Protein AF-A0A1G9MRS4-F1 (afdb_monomer_lite)

Foldseek 3Di:
DQLCCVVCVVCVVVLVVCVVVPVVSVVLSVLLRVLVVCVVVCVVPPPDDPSVVVNVVSVVVNVVSVVVVVVVVVPDDPPPPDDDPDDDD

Radius of gyration: 19.87 Å; chains: 1; bounding box: 52×20×64 Å

Sequence (89 aa):
MDASARRFPDHVDEIGQLRLRDPEFAEICRDLEVLMGLLPCAADDPTLPDIRDSLSGLEKEIRSYLGRSANRQATAPPREPGQPQGSET

Structure (mmCIF, N/CA/C/O backbone):
data_AF-A0A1G9MRS4-F1
#
_entry.id   AF-A0A1G9MRS4-F1
#
loop_
_atom_site.group_PDB
_atom_site.id
_atom_site.type_symbol
_atom_site.label_atom_id
_atom_site.label_alt_id
_atom_site.label_comp_id
_atom_site.label_asym_id
_atom_site.label_entity_id
_atom_site.label_seq_id
_atom_site.pdbx_PDB_ins_code
_atom_site.Cartn_x
_atom_site.Cartn_y
_atom_site.Cartn_z
_atom_site.occupancy
_atom_site.B_iso_or_equiv
_atom_site.auth_seq_id
_atom_site.auth_comp_id
_atom_site.auth_asym_id
_atom_site.auth_atom_id
_atom_site.pdbx_PDB_model_num
ATOM 1 N N . MET A 1 1 ? -9.288 -9.463 -6.007 1.00 52.97 1 MET A N 1
ATOM 2 C CA . MET A 1 1 ? -8.484 -9.916 -4.853 1.00 52.97 1 MET A CA 1
ATOM 3 C C . MET A 1 1 ? -7.502 -8.806 -4.564 1.00 52.97 1 MET A C 1
ATOM 5 O O . MET A 1 1 ? -6.614 -8.597 -5.381 1.00 52.97 1 MET A O 1
ATOM 9 N N . ASP A 1 2 ? -7.720 -8.090 -3.469 1.00 71.69 2 ASP A N 1
ATOM 10 C CA . ASP A 1 2 ? -6.950 -6.918 -3.057 1.00 71.69 2 ASP A CA 1
ATOM 11 C C . ASP A 1 2 ? -5.472 -7.277 -2.855 1.00 71.69 2 ASP A C 1
ATOM 13 O O . ASP A 1 2 ? -5.139 -8.264 -2.186 1.00 71.69 2 ASP A O 1
ATOM 17 N N . ALA A 1 3 ? -4.573 -6.491 -3.451 1.00 76.81 3 ALA A N 1
ATOM 18 C CA . ALA A 1 3 ? -3.126 -6.691 -3.337 1.00 76.81 3 ALA A CA 1
ATOM 19 C C . ALA A 1 3 ? -2.660 -6.690 -1.879 1.00 76.81 3 ALA A C 1
ATOM 21 O O . ALA A 1 3 ? -1.866 -7.536 -1.463 1.00 76.81 3 ALA A O 1
ATOM 22 N N . SER A 1 4 ? -3.208 -5.756 -1.105 1.00 76.75 4 SER A N 1
ATOM 23 C CA . SER A 1 4 ? -2.949 -5.590 0.319 1.00 76.75 4 SER A CA 1
ATOM 24 C C . SER A 1 4 ? -3.372 -6.824 1.119 1.00 76.75 4 SER A C 1
ATOM 26 O O . SER A 1 4 ? -2.592 -7.310 1.930 1.00 76.75 4 SER A O 1
ATOM 28 N N . ALA A 1 5 ? -4.530 -7.423 0.826 1.00 78.50 5 ALA A N 1
ATOM 29 C CA . ALA A 1 5 ? -4.994 -8.636 1.507 1.00 78.50 5 ALA A CA 1
ATOM 30 C C . ALA A 1 5 ? -4.106 -9.864 1.237 1.00 78.50 5 ALA A C 1
ATOM 32 O O . ALA A 1 5 ? -3.968 -10.734 2.092 1.00 78.50 5 ALA A O 1
ATOM 33 N N . ARG A 1 6 ? -3.470 -9.939 0.060 1.00 82.62 6 ARG A N 1
ATOM 34 C CA . ARG A 1 6 ? -2.504 -11.009 -0.249 1.00 82.62 6 ARG A CA 1
ATOM 35 C C . ARG A 1 6 ? -1.161 -10.815 0.453 1.00 82.62 6 ARG A C 1
ATOM 37 O O . ARG A 1 6 ? -0.512 -11.801 0.783 1.00 82.62 6 ARG A O 1
ATOM 44 N N . ARG A 1 7 ? -0.730 -9.564 0.642 1.00 82.25 7 ARG A N 1
ATOM 45 C CA . ARG A 1 7 ? 0.538 -9.216 1.309 1.00 82.25 7 ARG A CA 1
ATOM 46 C C . ARG A 1 7 ? 0.441 -9.252 2.832 1.00 82.25 7 ARG A C 1
ATOM 48 O O . ARG A 1 7 ? 1.425 -9.569 3.491 1.00 82.25 7 ARG A O 1
ATOM 55 N N . PHE A 1 8 ? -0.740 -8.967 3.369 1.00 85.81 8 PHE A N 1
ATOM 56 C CA . PHE A 1 8 ? -1.006 -8.873 4.801 1.00 85.81 8 PHE A CA 1
ATOM 57 C C . PHE A 1 8 ? -2.229 -9.727 5.188 1.00 85.81 8 PHE A C 1
ATOM 59 O O . PHE A 1 8 ? -3.245 -9.183 5.629 1.00 85.81 8 PHE A O 1
ATOM 66 N N . PRO A 1 9 ? -2.166 -11.062 5.014 1.00 84.06 9 PRO A N 1
ATOM 67 C CA . PRO A 1 9 ? -3.306 -11.949 5.253 1.00 84.06 9 PRO A CA 1
ATOM 68 C C . PRO A 1 9 ? -3.775 -11.946 6.717 1.00 84.06 9 PRO A C 1
ATOM 70 O O . PRO A 1 9 ? -4.967 -12.075 6.979 1.00 84.06 9 PRO A O 1
ATOM 73 N N . ASP A 1 10 ? -2.866 -11.726 7.668 1.00 86.44 10 ASP A N 1
ATOM 74 C CA . ASP A 1 10 ? -3.184 -11.647 9.100 1.00 86.44 10 ASP A CA 1
ATOM 75 C C . ASP A 1 10 ? -3.921 -10.357 9.500 1.00 86.44 10 ASP A C 1
ATOM 77 O O . ASP A 1 10 ? -4.478 -10.272 10.591 1.00 86.44 10 ASP A O 1
ATOM 81 N N . HIS A 1 11 ? -3.953 -9.351 8.620 1.00 85.69 11 HIS A N 1
ATOM 82 C CA . HIS A 1 11 ? -4.500 -8.023 8.915 1.00 85.69 11 HIS A CA 1
ATOM 83 C C . HIS A 1 11 ? -5.656 -7.623 7.991 1.00 85.69 11 HIS A C 1
ATOM 85 O O . HIS A 1 11 ? -6.023 -6.453 7.947 1.00 85.69 11 HIS A O 1
ATOM 91 N N . VAL A 1 12 ? -6.251 -8.563 7.250 1.00 86.94 12 VAL A N 1
ATOM 92 C CA . VAL A 1 12 ? -7.279 -8.264 6.232 1.00 86.94 12 VAL A CA 1
ATOM 93 C C . VAL A 1 12 ? -8.464 -7.483 6.809 1.00 86.94 12 VAL A C 1
ATOM 95 O O . VAL A 1 12 ? -8.922 -6.526 6.186 1.00 86.94 12 VAL A O 1
ATOM 98 N N . ASP A 1 13 ? -8.928 -7.848 8.007 1.00 85.94 13 ASP A N 1
ATOM 99 C CA . ASP A 1 13 ? -10.045 -7.165 8.670 1.00 85.94 13 ASP A CA 1
ATOM 100 C C . ASP A 1 13 ? -9.672 -5.733 9.094 1.00 85.94 13 ASP A C 1
ATOM 102 O O . ASP A 1 13 ? -10.393 -4.779 8.802 1.00 85.94 13 ASP A O 1
ATOM 106 N N . GLU A 1 14 ? -8.486 -5.555 9.684 1.00 87.06 14 GLU A N 1
ATOM 107 C CA . GLU A 1 14 ? -7.984 -4.243 10.110 1.00 87.06 14 GLU A CA 1
ATOM 108 C C . GLU A 1 14 ? -7.716 -3.318 8.915 1.00 87.06 14 GLU A C 1
ATOM 110 O O . GLU A 1 14 ? -8.075 -2.142 8.948 1.00 87.06 14 GLU A O 1
ATOM 115 N N . ILE A 1 15 ? -7.171 -3.857 7.821 1.00 88.12 15 ILE A N 1
ATOM 116 C CA . ILE A 1 15 ? -7.006 -3.142 6.549 1.00 88.12 15 ILE A CA 1
ATOM 117 C C . ILE A 1 15 ? -8.371 -2.700 6.018 1.00 88.12 15 ILE A C 1
ATOM 119 O O . ILE A 1 15 ? -8.520 -1.551 5.608 1.00 88.12 15 ILE A O 1
ATOM 123 N N . GLY A 1 16 ? -9.377 -3.579 6.048 1.00 87.50 16 GLY A N 1
ATOM 124 C CA . GLY A 1 16 ? -10.740 -3.240 5.641 1.00 87.50 16 GLY A CA 1
ATOM 125 C C . GLY A 1 16 ? -11.326 -2.092 6.465 1.00 87.50 16 GLY A C 1
ATOM 126 O O . GLY A 1 16 ? -11.851 -1.127 5.905 1.00 87.50 16 GLY A O 1
ATOM 127 N N . GLN A 1 17 ? -11.174 -2.148 7.790 1.00 87.69 17 GLN A N 1
ATOM 128 C CA . GLN A 1 17 ? -11.633 -1.091 8.692 1.00 87.69 17 GLN A CA 1
ATOM 129 C C . GLN A 1 17 ? -10.887 0.231 8.477 1.00 87.69 17 GLN A C 1
ATOM 131 O O . GLN A 1 17 ? -11.516 1.290 8.474 1.00 87.69 17 GLN A O 1
ATOM 136 N N . LEU A 1 18 ? -9.568 0.191 8.275 1.00 88.00 18 LEU A N 1
ATOM 137 C CA . LEU A 1 18 ? -8.769 1.384 7.998 1.00 88.00 18 LEU A CA 1
ATOM 138 C C . LEU A 1 18 ? -9.158 2.021 6.665 1.00 88.00 18 LEU A C 1
ATOM 140 O O . LEU A 1 18 ? -9.385 3.223 6.635 1.00 88.00 18 LEU A O 1
ATOM 144 N N . ARG A 1 19 ? -9.355 1.237 5.597 1.00 89.38 19 ARG A N 1
ATOM 145 C CA . ARG A 1 19 ? -9.794 1.764 4.289 1.00 89.38 19 ARG A CA 1
ATOM 146 C C . ARG A 1 19 ? -11.150 2.470 4.352 1.00 89.38 19 ARG A C 1
ATOM 148 O O . ARG A 1 19 ? -11.394 3.387 3.578 1.00 89.38 19 ARG A O 1
ATOM 155 N N . LEU A 1 20 ? -12.041 2.040 5.245 1.00 87.00 20 LEU A N 1
ATOM 156 C CA . LEU A 1 20 ? -13.353 2.668 5.431 1.00 87.00 20 LEU A CA 1
ATOM 157 C C . LEU A 1 20 ? -13.290 3.955 6.261 1.00 87.00 20 LEU A C 1
ATOM 159 O O . LEU A 1 20 ? -14.156 4.817 6.123 1.00 87.00 20 LEU A O 1
ATOM 163 N N . ARG A 1 21 ? -12.311 4.064 7.163 1.00 88.44 21 ARG A N 1
ATOM 164 C CA . ARG A 1 21 ? -12.216 5.155 8.143 1.00 88.44 21 ARG A CA 1
ATOM 165 C C . ARG A 1 21 ? -11.203 6.225 7.761 1.00 88.44 21 ARG A C 1
ATOM 167 O O . ARG A 1 21 ? -11.331 7.347 8.244 1.00 88.44 21 ARG A O 1
ATOM 174 N N . ASP A 1 22 ? -10.222 5.873 6.942 1.00 87.44 22 ASP A N 1
ATOM 175 C CA . ASP A 1 22 ? -9.087 6.711 6.594 1.00 87.44 22 ASP A CA 1
ATOM 176 C C . ASP A 1 22 ? -8.872 6.718 5.065 1.00 87.44 22 ASP A C 1
ATOM 178 O O . ASP A 1 22 ? -8.464 5.705 4.482 1.00 87.44 22 ASP A O 1
ATOM 182 N N . PRO A 1 23 ? -9.205 7.831 4.383 1.00 88.25 23 PRO A N 1
ATOM 183 C CA . PRO A 1 23 ? -9.105 7.916 2.930 1.00 88.25 23 PRO A CA 1
ATOM 184 C C . PRO A 1 23 ? -7.653 7.946 2.434 1.00 88.25 23 PRO A C 1
ATOM 186 O O . PRO A 1 23 ? -7.401 7.478 1.327 1.00 88.25 23 PRO A O 1
ATOM 189 N N . GLU A 1 24 ? -6.705 8.436 3.241 1.00 89.88 24 GLU A N 1
ATOM 190 C CA . GLU A 1 24 ? -5.275 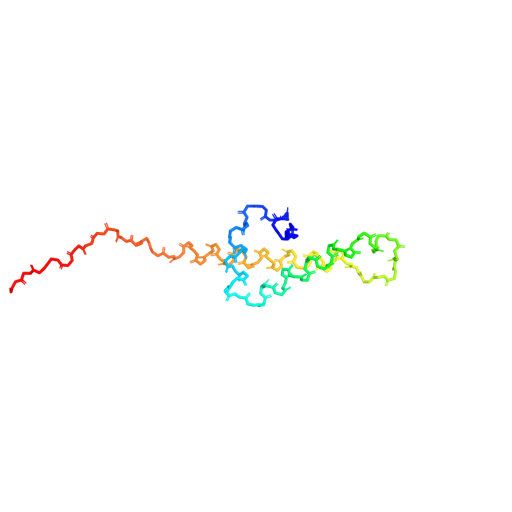8.414 2.908 1.00 89.88 24 GLU A CA 1
ATOM 191 C C . GLU A 1 24 ? -4.774 6.965 2.872 1.00 89.88 24 GLU A C 1
ATOM 193 O O . GLU A 1 24 ? -4.188 6.521 1.888 1.00 89.88 24 GLU A O 1
ATOM 198 N N . PHE A 1 25 ? -5.119 6.162 3.880 1.00 89.56 25 PHE A N 1
ATOM 199 C CA . PHE A 1 25 ? -4.808 4.735 3.882 1.00 89.56 25 PHE A CA 1
ATOM 200 C C . PHE A 1 25 ? -5.467 3.978 2.717 1.00 89.56 25 PHE A C 1
ATOM 202 O O . PHE A 1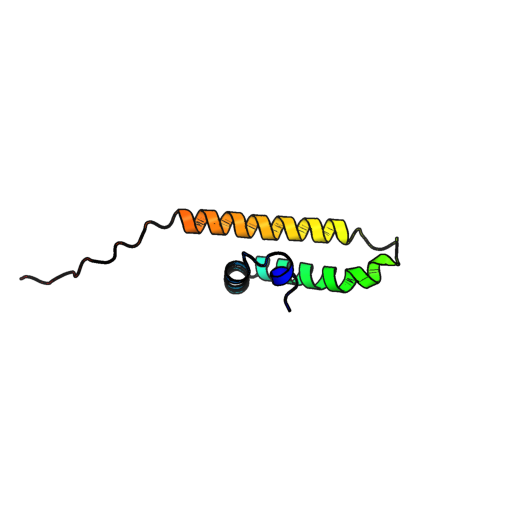 25 ? -4.885 3.040 2.158 1.00 89.56 25 PHE A O 1
ATOM 209 N N . ALA A 1 26 ? -6.684 4.370 2.332 1.00 90.56 26 ALA A N 1
ATOM 210 C CA . ALA A 1 26 ? -7.349 3.805 1.163 1.00 90.56 26 ALA A CA 1
ATOM 211 C C . ALA A 1 26 ? -6.594 4.109 -0.141 1.00 90.56 26 ALA A C 1
ATOM 213 O O . ALA A 1 26 ? -6.511 3.224 -1.000 1.00 90.56 26 ALA A O 1
ATOM 214 N N . GLU A 1 2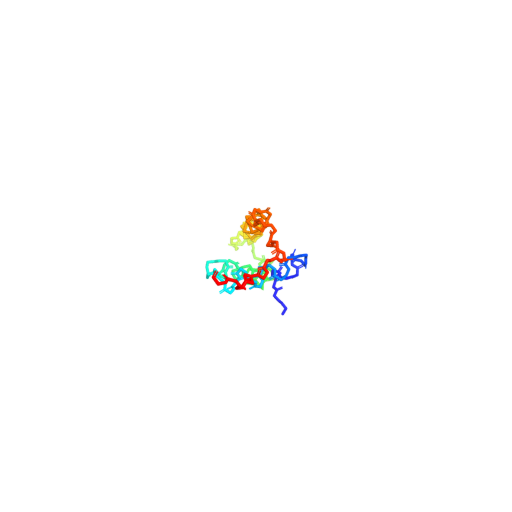7 ? -6.026 5.311 -0.266 1.00 92.19 27 GLU A N 1
ATOM 215 C CA . GLU A 1 27 ? -5.171 5.718 -1.384 1.00 92.19 27 GLU A CA 1
ATOM 216 C C . GLU A 1 27 ? -3.859 4.921 -1.406 1.00 92.19 27 GLU A C 1
ATOM 218 O O . GLU A 1 27 ? -3.569 4.282 -2.414 1.00 92.19 27 GLU A O 1
ATOM 223 N N . ILE A 1 28 ? -3.167 4.788 -0.268 1.00 91.38 28 ILE A N 1
ATOM 224 C CA . ILE A 1 28 ? -1.944 3.969 -0.131 1.00 91.38 28 ILE A CA 1
ATOM 225 C C . ILE A 1 28 ? -2.192 2.516 -0.572 1.00 91.38 28 ILE A C 1
ATOM 227 O O . ILE A 1 28 ? -1.397 1.917 -1.304 1.00 91.38 28 ILE A O 1
ATOM 231 N N . CYS A 1 29 ? -3.316 1.924 -0.152 1.00 90.75 29 CYS A N 1
ATOM 232 C CA . CYS A 1 29 ? -3.692 0.576 -0.581 1.00 90.75 29 CYS A CA 1
ATOM 233 C C . CYS A 1 29 ? -3.920 0.497 -2.096 1.00 90.75 29 CYS A C 1
ATOM 235 O O . CYS A 1 29 ? -3.536 -0.491 -2.722 1.00 90.75 29 CYS A O 1
ATOM 237 N N . ARG A 1 30 ? -4.539 1.526 -2.683 1.00 91.00 30 ARG A N 1
ATOM 238 C CA . ARG A 1 30 ? -4.801 1.596 -4.122 1.00 91.00 30 ARG A CA 1
ATOM 239 C C . ARG A 1 30 ? -3.506 1.733 -4.917 1.00 91.00 30 ARG A C 1
ATOM 241 O O . ARG A 1 30 ? -3.354 1.042 -5.921 1.00 91.00 30 ARG A O 1
ATOM 248 N N . ASP A 1 31 ? -2.571 2.556 -4.458 1.00 90.56 31 ASP A N 1
ATOM 249 C CA . ASP A 1 31 ? -1.263 2.709 -5.094 1.00 90.56 31 ASP A CA 1
ATOM 250 C C . ASP A 1 31 ? -0.476 1.397 -5.067 1.00 90.56 31 ASP A C 1
ATOM 252 O O . ASP A 1 31 ? 0.110 1.004 -6.077 1.00 90.56 31 ASP A O 1
ATOM 256 N N . LEU A 1 32 ? -0.550 0.642 -3.966 1.00 89.56 32 LEU A N 1
ATOM 257 C CA . LEU A 1 32 ? 0.047 -0.693 -3.886 1.00 89.56 32 LEU A CA 1
ATOM 258 C C . LEU A 1 32 ? -0.554 -1.633 -4.946 1.00 89.56 32 LEU A C 1
ATOM 260 O O . LEU A 1 32 ? 0.177 -2.360 -5.623 1.00 89.56 32 LEU A O 1
ATOM 264 N N . GLU A 1 33 ? -1.881 -1.621 -5.107 1.00 89.69 33 GLU A N 1
ATOM 265 C CA . GLU A 1 33 ? -2.584 -2.415 -6.122 1.00 89.69 33 GLU A CA 1
ATOM 266 C C . GLU A 1 33 ? -2.144 -2.044 -7.545 1.00 89.69 33 GLU A C 1
ATOM 268 O O . GLU A 1 33 ? -1.860 -2.935 -8.353 1.00 89.69 33 GLU A O 1
ATOM 273 N N . VAL A 1 34 ? -2.0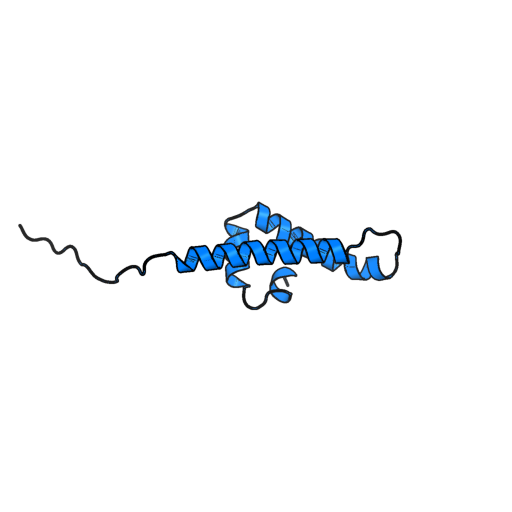28 -0.746 -7.836 1.00 88.38 34 VAL A N 1
ATOM 274 C CA . VAL A 1 34 ? -1.574 -0.232 -9.136 1.00 88.38 34 VAL A CA 1
ATOM 275 C C . VAL A 1 34 ? -0.136 -0.663 -9.414 1.00 88.38 34 VAL A C 1
ATOM 277 O O . VAL A 1 34 ? 0.131 -1.259 -10.459 1.00 88.38 34 VAL A O 1
ATOM 280 N N . LEU A 1 35 ? 0.786 -0.444 -8.474 1.00 86.50 35 LEU A N 1
ATOM 281 C CA . LEU A 1 35 ? 2.192 -0.805 -8.656 1.00 86.50 35 LEU A CA 1
ATOM 282 C C . LEU A 1 35 ? 2.392 -2.320 -8.804 1.00 86.50 35 LEU A C 1
ATOM 284 O O . LEU A 1 35 ? 3.209 -2.749 -9.619 1.00 86.50 35 LEU A O 1
ATOM 288 N N . MET A 1 36 ? 1.627 -3.157 -8.092 1.00 84.62 36 MET A N 1
ATOM 289 C CA . MET A 1 36 ? 1.679 -4.610 -8.307 1.00 84.62 36 MET A CA 1
ATOM 290 C C . MET A 1 36 ? 1.160 -5.022 -9.689 1.00 84.62 36 MET A C 1
ATOM 292 O O . MET A 1 36 ? 1.670 -5.985 -10.262 1.00 84.62 36 MET A O 1
ATOM 296 N N . GLY A 1 37 ? 0.163 -4.313 -10.226 1.00 84.19 37 GLY A N 1
ATOM 297 C CA . GLY A 1 37 ? -0.325 -4.521 -11.590 1.00 84.19 37 GLY A CA 1
ATOM 298 C C . GLY A 1 37 ? 0.697 -4.125 -12.659 1.00 84.19 37 GLY A C 1
ATOM 299 O O . GLY A 1 37 ? 0.739 -4.744 -13.719 1.00 84.19 37 GLY A O 1
ATOM 300 N N . LEU A 1 38 ? 1.551 -3.141 -12.361 1.00 81.31 38 LEU A N 1
ATOM 301 C CA . LEU A 1 38 ? 2.614 -2.658 -13.247 1.00 81.31 38 LEU A CA 1
ATOM 302 C C . LEU A 1 38 ? 3.913 -3.471 -13.147 1.00 81.31 38 LEU A C 1
ATOM 304 O O . LEU A 1 38 ? 4.694 -3.487 -14.094 1.00 81.31 38 LEU A O 1
ATOM 308 N N . LEU A 1 39 ? 4.134 -4.186 -12.039 1.00 76.75 39 LEU A N 1
ATOM 309 C CA . LEU A 1 39 ? 5.302 -5.044 -11.819 1.00 76.75 39 LEU A CA 1
ATOM 310 C C . LEU A 1 39 ? 5.627 -6.013 -12.979 1.00 76.75 39 LEU A C 1
ATOM 312 O O . LEU A 1 39 ? 6.795 -6.083 -13.360 1.00 76.75 39 LEU A O 1
ATOM 316 N N . PRO A 1 40 ? 4.659 -6.748 -13.573 1.00 74.31 40 PRO A N 1
ATOM 317 C CA . PRO A 1 40 ? 4.943 -7.613 -14.720 1.00 74.31 40 PRO A CA 1
ATOM 318 C C . PRO A 1 40 ? 5.370 -6.839 -15.974 1.00 74.31 40 PRO A C 1
ATOM 320 O O . PRO A 1 40 ? 6.124 -7.380 -16.774 1.00 74.31 40 PRO A O 1
ATOM 323 N N . CYS A 1 41 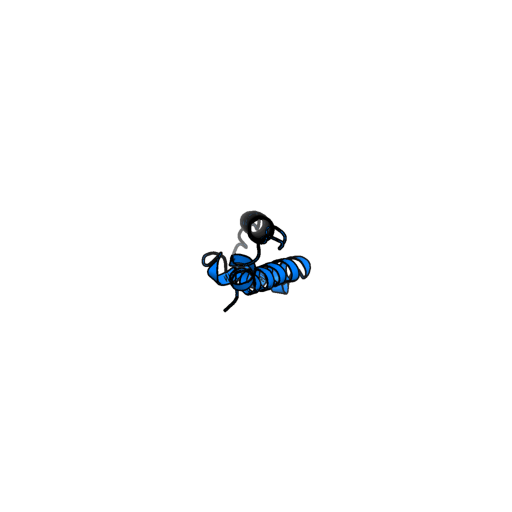? 4.931 -5.589 -16.144 1.00 69.62 41 CYS A N 1
ATOM 324 C CA . CYS A 1 41 ? 5.357 -4.731 -17.253 1.00 69.62 41 CYS A CA 1
ATOM 325 C C . CYS A 1 41 ? 6.734 -4.107 -16.999 1.00 69.62 41 CYS A C 1
ATOM 327 O O . CYS A 1 41 ? 7.487 -3.884 -17.938 1.00 69.62 41 CYS A O 1
ATOM 329 N N . ALA A 1 42 ? 7.076 -3.853 -15.735 1.00 65.19 42 ALA A N 1
ATOM 330 C CA . ALA A 1 42 ? 8.338 -3.228 -15.361 1.00 65.19 42 ALA A CA 1
ATOM 331 C C . ALA A 1 42 ? 9.526 -4.180 -15.264 1.00 65.19 42 ALA A C 1
ATOM 333 O O . ALA A 1 42 ? 10.668 -3.736 -15.247 1.00 65.19 42 ALA A O 1
ATOM 334 N N . ALA A 1 43 ? 9.274 -5.488 -15.225 1.00 64.50 43 ALA A N 1
ATOM 335 C CA . ALA A 1 43 ? 10.331 -6.490 -15.243 1.00 64.50 43 ALA A CA 1
ATOM 336 C C . ALA A 1 43 ? 11.174 -6.461 -16.535 1.00 64.50 43 ALA A C 1
ATOM 338 O O . ALA A 1 43 ? 12.306 -6.937 -16.513 1.00 64.50 43 ALA A O 1
ATOM 339 N N . ASP A 1 44 ? 10.634 -5.907 -17.627 1.00 65.25 44 ASP A N 1
ATOM 340 C CA . ASP A 1 44 ? 11.282 -5.867 -18.944 1.00 65.25 44 ASP A CA 1
ATOM 341 C C . ASP A 1 44 ? 11.935 -4.507 -19.258 1.00 65.25 44 ASP A C 1
ATOM 343 O O . ASP A 1 44 ? 12.762 -4.416 -20.163 1.00 65.25 44 ASP A O 1
ATOM 347 N N . ASP A 1 45 ? 11.613 -3.453 -18.496 1.00 64.06 45 ASP A N 1
ATOM 348 C CA . ASP A 1 45 ? 12.006 -2.083 -18.834 1.00 64.06 45 ASP A CA 1
ATOM 349 C C . ASP A 1 45 ? 12.882 -1.429 -17.743 1.00 64.06 45 ASP A C 1
ATOM 351 O O . ASP A 1 45 ? 12.376 -1.000 -16.701 1.00 64.06 45 ASP A O 1
ATOM 355 N N . PRO A 1 46 ? 14.209 -1.318 -17.958 1.00 64.31 46 PRO A N 1
ATOM 356 C CA . PRO A 1 46 ? 15.141 -0.744 -16.986 1.00 64.31 46 PRO A CA 1
ATOM 357 C C . PRO A 1 46 ? 15.031 0.783 -16.859 1.00 64.31 46 PRO A C 1
ATOM 359 O O . PRO A 1 46 ? 15.761 1.378 -16.066 1.00 64.31 46 PRO A O 1
ATOM 362 N N . THR A 1 47 ? 14.174 1.435 -17.655 1.00 65.88 47 THR A N 1
ATOM 363 C CA . THR A 1 47 ? 13.952 2.888 -17.590 1.00 65.88 47 THR A CA 1
ATOM 364 C C . THR A 1 47 ? 12.828 3.277 -16.637 1.00 65.88 47 THR A C 1
ATOM 366 O O . THR A 1 47 ? 12.699 4.454 -16.288 1.00 65.88 47 THR A O 1
ATOM 369 N N . LEU A 1 48 ? 12.028 2.306 -16.186 1.00 63.78 48 LEU A N 1
ATOM 370 C CA . LEU A 1 48 ? 10.988 2.568 -15.207 1.00 63.78 48 LEU A CA 1
ATOM 371 C C . LEU A 1 48 ? 11.613 2.871 -13.838 1.00 63.78 48 LEU A C 1
ATOM 373 O O . LEU A 1 48 ? 12.593 2.229 -13.452 1.00 63.78 48 LEU A O 1
ATOM 377 N N . PRO A 1 49 ? 11.054 3.845 -13.089 1.00 64.88 49 PRO A N 1
ATOM 378 C CA . PRO A 1 49 ? 11.461 4.091 -11.709 1.00 64.88 49 PRO A CA 1
ATOM 379 C C . PRO A 1 49 ? 11.384 2.783 -10.923 1.00 64.88 49 PRO A C 1
ATOM 381 O O . PRO A 1 49 ? 10.570 1.927 -11.261 1.00 64.88 49 PRO A O 1
ATOM 384 N N . ASP A 1 50 ? 12.222 2.624 -9.896 1.00 76.88 50 ASP A N 1
ATOM 385 C CA . ASP A 1 50 ? 12.365 1.376 -9.142 1.00 76.88 50 ASP A CA 1
ATOM 386 C C . ASP A 1 50 ? 11.034 1.029 -8.438 1.00 76.88 50 ASP A C 1
ATOM 388 O O . ASP A 1 50 ? 10.788 1.359 -7.278 1.00 76.88 50 ASP A O 1
ATOM 392 N N . ILE A 1 51 ? 10.113 0.400 -9.179 1.00 82.00 51 ILE A N 1
ATOM 393 C CA . ILE A 1 51 ? 8.749 0.072 -8.739 1.00 82.00 51 ILE A CA 1
ATOM 394 C C . ILE A 1 51 ? 8.827 -0.795 -7.486 1.00 82.00 51 ILE A C 1
ATOM 396 O O . ILE A 1 51 ? 7.963 -0.732 -6.616 1.00 82.00 51 ILE A O 1
ATOM 400 N N . ARG A 1 52 ? 9.902 -1.579 -7.368 1.00 81.12 52 ARG A N 1
ATOM 401 C CA . ARG A 1 52 ? 10.208 -2.383 -6.190 1.00 81.12 52 ARG A CA 1
ATOM 402 C C . ARG A 1 52 ? 10.517 -1.520 -4.969 1.00 81.12 52 ARG A C 1
ATOM 404 O O . ARG A 1 52 ? 10.031 -1.857 -3.892 1.00 81.12 52 ARG A O 1
ATOM 411 N N . ASP A 1 53 ? 11.277 -0.437 -5.116 1.00 85.25 53 ASP A N 1
ATOM 412 C CA . ASP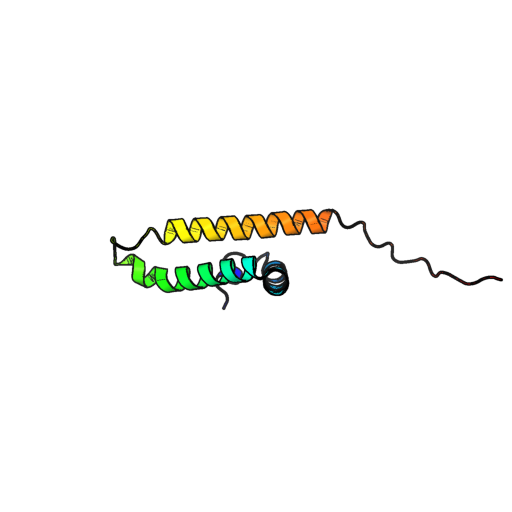 A 1 53 ? 11.509 0.526 -4.034 1.00 85.25 53 ASP A CA 1
ATOM 413 C C . ASP A 1 53 ? 10.204 1.220 -3.621 1.00 85.25 53 ASP A C 1
ATOM 415 O O . ASP A 1 53 ? 9.860 1.238 -2.439 1.00 85.25 53 ASP A O 1
ATOM 419 N N . SER A 1 54 ? 9.406 1.659 -4.599 1.00 88.62 54 SER A N 1
ATOM 420 C CA . SER A 1 54 ? 8.103 2.290 -4.339 1.00 88.62 54 SER A CA 1
ATOM 421 C C . SER A 1 54 ? 7.125 1.342 -3.629 1.00 88.62 54 SER A C 1
ATOM 423 O O . SER A 1 54 ? 6.503 1.715 -2.636 1.00 88.62 54 SER A O 1
ATOM 425 N N . LEU A 1 55 ? 7.042 0.079 -4.062 1.00 87.38 55 LEU A N 1
ATOM 426 C CA . LEU A 1 55 ? 6.257 -0.959 -3.384 1.00 87.38 55 LEU A CA 1
ATOM 427 C C . LEU A 1 55 ? 6.750 -1.212 -1.959 1.00 87.38 55 LEU A C 1
ATOM 429 O O . LEU A 1 55 ? 5.940 -1.304 -1.043 1.00 87.38 55 LEU A O 1
ATOM 433 N N . SER A 1 56 ? 8.069 -1.290 -1.765 1.00 88.38 56 SER A N 1
ATOM 434 C CA . SER A 1 56 ? 8.678 -1.453 -0.441 1.00 88.38 56 SER A CA 1
ATOM 435 C C . SER A 1 56 ? 8.340 -0.279 0.486 1.00 88.38 56 SER A C 1
ATOM 437 O O . SER A 1 56 ? 8.095 -0.484 1.677 1.00 88.38 56 SER A O 1
ATOM 439 N N . GLY A 1 57 ? 8.279 0.944 -0.052 1.00 91.25 57 GLY A N 1
ATOM 440 C CA . GLY A 1 57 ? 7.802 2.136 0.651 1.00 91.25 57 GLY A CA 1
ATOM 441 C C . GLY A 1 57 ? 6.355 1.989 1.122 1.00 91.25 57 GLY A C 1
ATOM 442 O O . GLY A 1 57 ? 6.093 2.053 2.325 1.00 91.25 57 GLY A O 1
ATOM 443 N N . LEU A 1 58 ? 5.441 1.674 0.201 1.00 91.06 58 LEU A N 1
ATOM 444 C CA . LEU A 1 58 ? 4.019 1.496 0.516 1.00 91.06 58 LEU A CA 1
ATOM 445 C C . LEU A 1 58 ? 3.778 0.344 1.504 1.00 91.06 58 LEU A C 1
ATOM 447 O O . LEU A 1 58 ? 2.987 0.477 2.436 1.00 91.06 58 LEU A O 1
ATOM 451 N N . GLU A 1 59 ? 4.490 -0.780 1.371 1.00 91.38 59 GLU A N 1
ATOM 452 C CA . GLU A 1 59 ? 4.397 -1.900 2.318 1.00 91.38 59 GLU A CA 1
ATOM 453 C C . GLU A 1 59 ? 4.819 -1.488 3.742 1.00 91.38 59 GLU A C 1
ATOM 455 O O . GLU A 1 59 ? 4.215 -1.933 4.726 1.00 91.38 59 GLU A O 1
ATOM 460 N N . LYS A 1 60 ? 5.835 -0.623 3.878 1.00 91.00 60 LYS A N 1
ATOM 461 C CA . LYS A 1 60 ? 6.262 -0.084 5.180 1.00 91.00 60 LYS A CA 1
ATOM 462 C C . LYS A 1 60 ? 5.231 0.874 5.763 1.00 91.00 60 LYS A C 1
ATOM 464 O O . LYS A 1 60 ? 4.967 0.797 6.964 1.00 91.00 60 LYS A O 1
ATOM 469 N N . GLU A 1 61 ? 4.643 1.744 4.947 1.00 92.00 61 GLU A N 1
ATOM 470 C CA . GLU A 1 61 ? 3.583 2.650 5.395 1.00 92.00 61 GLU A CA 1
ATOM 471 C C . GLU A 1 61 ? 2.356 1.884 5.882 1.00 92.00 61 GLU A C 1
ATOM 473 O O . GLU A 1 61 ? 1.895 2.119 7.001 1.00 92.00 61 GLU A O 1
ATOM 478 N N . ILE A 1 62 ? 1.900 0.884 5.121 1.00 90.19 62 ILE A N 1
ATOM 479 C CA . ILE A 1 62 ? 0.775 0.033 5.525 1.00 90.19 62 ILE A CA 1
ATOM 480 C C . ILE A 1 62 ? 1.074 -0.647 6.864 1.00 90.19 62 ILE A C 1
ATOM 482 O O . ILE A 1 62 ? 0.256 -0.607 7.783 1.00 90.19 62 ILE A O 1
ATOM 486 N N . ARG A 1 63 ? 2.281 -1.203 7.035 1.00 89.56 63 ARG A N 1
ATOM 487 C CA . ARG A 1 63 ? 2.692 -1.816 8.308 1.00 89.56 63 ARG A CA 1
ATOM 488 C C . ARG A 1 63 ? 2.721 -0.811 9.463 1.00 89.56 63 ARG A C 1
ATOM 490 O O . ARG A 1 63 ? 2.361 -1.171 10.582 1.00 89.56 63 ARG A O 1
ATOM 497 N N . SER A 1 64 ? 3.130 0.431 9.213 1.00 89.44 64 SER A N 1
ATOM 498 C CA . SER A 1 64 ? 3.117 1.506 10.213 1.00 89.44 64 SER A CA 1
ATOM 499 C C . SER A 1 64 ? 1.690 1.825 10.679 1.00 89.44 64 SER A C 1
ATOM 501 O O . SER A 1 64 ? 1.434 1.925 11.882 1.00 89.44 64 SER A O 1
ATOM 503 N N . TYR A 1 65 ? 0.740 1.896 9.744 1.00 87.62 65 TYR A N 1
ATOM 504 C CA . TYR A 1 65 ? -0.685 2.089 10.028 1.00 87.62 65 TYR A CA 1
ATOM 505 C C . TYR A 1 65 ? -1.293 0.941 10.845 1.00 87.62 65 TYR A C 1
ATOM 507 O O . TYR A 1 65 ? -2.013 1.186 11.819 1.00 87.62 65 TYR A O 1
ATOM 515 N N . LEU A 1 66 ? -0.950 -0.304 10.510 1.00 85.00 66 LEU A N 1
ATOM 516 C CA . LEU A 1 66 ? -1.382 -1.488 11.260 1.00 85.00 66 LEU A CA 1
ATOM 517 C C . LEU A 1 66 ? -0.770 -1.516 12.669 1.00 85.00 66 LEU A C 1
ATOM 519 O O . LEU A 1 66 ? -1.475 -1.697 13.657 1.00 85.00 66 LEU A O 1
ATOM 523 N N . GLY A 1 67 ? 0.525 -1.212 12.801 1.00 82.00 67 GLY A N 1
ATOM 524 C CA . GLY A 1 67 ? 1.195 -1.126 14.103 1.00 82.00 67 GLY A CA 1
ATOM 525 C C . GLY A 1 67 ? 0.619 -0.034 15.014 1.00 82.00 67 GLY A C 1
ATOM 526 O O . GLY A 1 67 ? 0.476 -0.235 16.222 1.00 82.00 67 GLY A O 1
ATOM 527 N N . ARG A 1 68 ? 0.227 1.116 14.446 1.00 77.94 68 ARG A N 1
ATOM 528 C CA . ARG A 1 68 ? -0.485 2.173 15.186 1.00 77.94 68 ARG A CA 1
ATOM 529 C C . ARG A 1 68 ? -1.881 1.731 15.613 1.00 77.94 68 ARG A C 1
ATOM 531 O O . ARG A 1 68 ? -2.280 2.031 16.737 1.00 77.94 68 ARG A O 1
ATOM 538 N N . SER A 1 69 ? -2.601 1.023 14.750 1.00 68.06 69 SER A N 1
ATOM 539 C CA . SER A 1 69 ? -3.949 0.515 15.032 1.00 68.06 69 SER A CA 1
ATOM 540 C C . SER A 1 69 ? -3.941 -0.531 16.146 1.00 68.06 69 SER A C 1
ATOM 542 O O . SER A 1 69 ? -4.704 -0.392 17.103 1.00 68.06 69 SER A O 1
ATOM 544 N N . ALA A 1 70 ? -2.990 -1.468 16.122 1.00 63.41 70 ALA A N 1
ATOM 545 C CA . ALA A 1 70 ? -2.782 -2.445 17.191 1.00 63.41 70 ALA A CA 1
ATOM 546 C C . ALA A 1 70 ? -2.504 -1.778 18.554 1.00 63.41 70 ALA A C 1
ATOM 548 O O . ALA A 1 70 ? -3.086 -2.155 19.571 1.00 63.41 70 ALA A O 1
ATOM 549 N N . ASN A 1 71 ? -1.675 -0.727 18.581 1.00 58.41 71 ASN A N 1
ATOM 550 C CA . ASN A 1 71 ? -1.385 0.022 19.810 1.00 58.41 71 ASN A CA 1
ATOM 551 C C . ASN A 1 71 ? -2.612 0.808 20.328 1.00 58.41 71 ASN A C 1
ATOM 553 O O . ASN A 1 71 ? -2.826 0.964 21.532 1.00 58.41 71 ASN A O 1
ATOM 557 N N . ARG A 1 72 ? -3.468 1.273 19.411 1.00 54.56 72 ARG A N 1
ATOM 558 C CA . ARG A 1 72 ? -4.716 1.976 19.739 1.00 54.56 72 ARG A CA 1
ATOM 559 C C . ARG A 1 72 ? -5.809 1.030 20.251 1.00 54.56 72 ARG A C 1
ATOM 561 O O . ARG A 1 72 ? -6.612 1.441 21.081 1.00 54.56 72 ARG A O 1
ATOM 568 N N . GLN A 1 73 ? -5.829 -0.224 19.795 1.00 51.00 73 GLN A N 1
ATOM 569 C CA . GLN A 1 73 ? -6.718 -1.265 20.326 1.00 51.00 73 GLN A CA 1
ATOM 570 C C . GLN A 1 73 ? -6.257 -1.775 21.702 1.00 51.00 73 GLN A C 1
ATOM 572 O O . GLN A 1 73 ? -7.092 -2.001 22.573 1.00 51.00 73 GLN A O 1
ATOM 577 N N . ALA A 1 74 ? -4.945 -1.876 21.944 1.00 52.22 74 ALA A N 1
ATOM 578 C CA . ALA A 1 74 ? -4.392 -2.315 23.231 1.00 52.22 74 ALA A CA 1
ATOM 579 C C . ALA A 1 74 ? -4.637 -1.330 24.394 1.00 52.22 74 ALA A C 1
ATOM 581 O O . ALA A 1 74 ? -4.538 -1.709 25.559 1.00 52.22 74 ALA A O 1
ATOM 582 N N . THR A 1 75 ? -4.954 -0.069 24.092 1.00 43.47 75 THR A N 1
ATOM 583 C CA . THR A 1 75 ? -5.195 0.991 25.086 1.00 43.47 75 THR A CA 1
ATOM 584 C C . THR A 1 75 ? -6.675 1.240 25.382 1.00 43.47 75 THR A C 1
ATOM 586 O O . THR A 1 75 ? -6.989 2.084 26.221 1.00 43.47 75 THR A O 1
ATOM 589 N N . ALA A 1 76 ? -7.599 0.505 24.755 1.00 42.16 76 ALA A N 1
ATOM 590 C CA . ALA A 1 76 ? -9.001 0.549 25.152 1.00 42.16 76 ALA A CA 1
ATOM 591 C C . ALA A 1 76 ? -9.168 -0.200 26.492 1.00 42.16 76 ALA A C 1
ATOM 593 O O . ALA A 1 76 ? -8.886 -1.400 26.542 1.00 42.16 76 ALA A O 1
ATOM 594 N N . PRO A 1 77 ? -9.613 0.456 27.586 1.00 48.09 77 PRO A N 1
ATOM 595 C CA . PRO A 1 77 ? -9.920 -0.258 28.818 1.00 48.09 77 PRO A CA 1
ATOM 596 C C . PRO A 1 77 ? -11.013 -1.296 28.521 1.00 48.09 77 PRO A C 1
ATOM 598 O O . PRO A 1 77 ? -11.930 -1.001 27.743 1.00 48.09 77 PRO A O 1
ATOM 601 N N . PRO A 1 78 ? -10.936 -2.510 29.096 1.00 49.16 78 PRO A N 1
ATOM 602 C CA . PRO A 1 78 ? -11.977 -3.506 28.903 1.00 49.16 78 PRO A CA 1
ATOM 603 C C . PRO A 1 78 ? -13.296 -2.887 29.368 1.00 49.16 78 PRO A C 1
ATOM 605 O O . PRO A 1 78 ? -13.409 -2.447 30.510 1.00 49.16 78 PRO A O 1
ATOM 608 N N . ARG A 1 79 ? -14.285 -2.791 28.469 1.00 53.25 79 ARG A N 1
ATOM 609 C CA . ARG A 1 79 ? -15.645 -2.404 28.862 1.00 53.25 79 ARG A CA 1
ATOM 610 C C . ARG A 1 79 ? -16.117 -3.458 29.855 1.00 53.25 79 ARG A C 1
ATOM 612 O O . ARG A 1 79 ? -16.390 -4.584 29.447 1.00 53.25 79 ARG A O 1
ATOM 619 N N . GLU A 1 80 ? -16.168 -3.099 31.134 1.00 51.25 80 GLU A N 1
ATOM 620 C CA . GLU A 1 80 ? -16.744 -3.939 32.178 1.00 51.25 80 GLU A CA 1
ATOM 621 C C . GLU A 1 80 ? -18.192 -4.281 31.789 1.00 51.25 80 GLU A C 1
ATOM 623 O O . GLU A 1 80 ? -19.019 -3.376 31.614 1.00 51.25 80 GLU A O 1
ATOM 628 N N . PRO A 1 81 ? -18.529 -5.566 31.589 1.00 55.31 81 PRO A N 1
ATOM 629 C CA . PRO A 1 81 ? -19.887 -5.970 31.300 1.00 55.31 81 PRO A CA 1
ATOM 630 C C . PRO A 1 81 ? -20.615 -6.141 32.630 1.00 55.31 81 PRO A C 1
ATOM 632 O O . PRO A 1 81 ? -20.613 -7.219 33.215 1.00 55.31 81 PRO A O 1
ATOM 635 N N . GLY A 1 82 ? -21.255 -5.076 33.105 1.00 58.00 82 GLY A N 1
ATOM 636 C CA . GLY A 1 82 ? -22.263 -5.211 34.150 1.00 58.00 82 GLY A CA 1
ATOM 637 C C . GLY A 1 82 ? -22.226 -4.126 35.204 1.00 58.00 82 GLY A C 1
ATOM 638 O O . GLY A 1 82 ? -21.670 -4.313 36.277 1.00 58.00 82 GLY A O 1
ATOM 639 N N . GLN A 1 83 ? -22.975 -3.056 34.970 1.00 48.53 83 GLN A N 1
ATOM 640 C CA . GLN A 1 83 ? -23.729 -2.489 36.076 1.00 48.53 83 GLN A CA 1
ATOM 641 C C . GLN A 1 83 ? -25.103 -2.068 35.552 1.00 48.53 83 GLN A C 1
ATOM 643 O O . GLN A 1 83 ? -25.201 -1.071 34.834 1.00 48.53 83 GLN A O 1
ATOM 648 N N . PRO A 1 84 ? -26.177 -2.831 35.834 1.00 57.75 84 PRO A N 1
ATOM 649 C CA . PRO A 1 84 ? -27.513 -2.292 35.684 1.00 57.75 84 PRO A CA 1
ATOM 650 C C . PRO A 1 84 ? -27.618 -1.130 36.670 1.00 57.75 84 PRO A C 1
ATOM 652 O O . PRO A 1 84 ? -27.436 -1.309 37.875 1.00 57.75 84 PRO A O 1
ATOM 655 N N . GLN A 1 85 ? -27.878 0.071 36.158 1.00 52.03 85 GLN A N 1
ATOM 656 C CA . GLN A 1 85 ? -28.276 1.200 36.988 1.00 52.03 85 GLN A CA 1
ATOM 657 C C . GLN A 1 85 ? -29.723 0.930 37.428 1.00 52.03 85 GLN A C 1
ATOM 659 O O . GLN A 1 85 ? -30.685 1.439 36.859 1.00 52.03 85 GLN A O 1
ATOM 664 N N . GLY A 1 86 ? -29.852 -0.006 38.370 1.00 56.22 86 GLY A N 1
ATOM 665 C CA . GLY A 1 86 ? -31.078 -0.311 39.079 1.00 56.22 86 GLY A CA 1
ATOM 666 C C . GLY A 1 86 ? -31.494 0.923 39.859 1.00 56.22 86 GLY A C 1
ATOM 667 O O . GLY A 1 86 ? -30.741 1.447 40.676 1.00 56.22 86 GLY A O 1
ATOM 668 N N . SER A 1 87 ? -32.674 1.406 39.509 1.00 63.56 87 SER A N 1
ATOM 669 C CA . SER A 1 87 ? -33.440 2.426 40.200 1.00 63.56 87 SER A CA 1
ATOM 670 C C . SER A 1 87 ? -33.700 1.994 41.632 1.00 63.56 87 SER A C 1
ATOM 672 O O . SER A 1 87 ? -34.230 0.904 41.777 1.00 63.56 87 SER A O 1
ATOM 674 N N . GLU A 1 88 ? -33.461 2.845 42.628 1.00 55.41 88 GLU A N 1
ATOM 675 C CA . GLU A 1 88 ? -34.284 2.893 43.843 1.00 55.41 88 GLU A CA 1
ATOM 676 C C . GLU A 1 88 ? -34.400 4.354 44.315 1.00 55.41 88 GLU A C 1
ATOM 678 O O . GLU A 1 88 ? -33.543 5.191 44.030 1.00 55.41 88 GLU A O 1
ATOM 683 N N . THR A 1 89 ? -35.560 4.613 44.908 1.00 54.12 89 THR A N 1
ATOM 684 C CA . THR A 1 89 ? -36.312 5.856 45.167 1.00 54.12 89 THR A CA 1
ATOM 685 C C . THR A 1 89 ? -35.674 6.909 46.059 1.00 54.12 89 THR A C 1
ATOM 687 O O . THR A 1 89 ? -34.978 6.526 47.022 1.00 54.12 89 THR A O 1
#

Organism: NCBI:txid571298

Secondary structure (DSSP, 8-state):
--HHHHH-GGGHHHHHHHHHH-HHHHHHHHHHHHHHHHHHHHTS-TTS--HHHHHHHHHHHHHHHHHHHHHHHHTSPP-----------

pLDDT: mean 76.05, std 14.88, range [42.16, 92.19]